Protein AF-A0A0S7ERB8-F1 (afdb_monomer)

Sequence (139 aa):
QSPSLKEELKFTAALAKIAGMLRTSMPLAGLIGRKMGLRKLDILTELKKRNLRHILANVFSKLNSECLYRCGLVCRSWNEIIEQDHQANLRRKIHLSELDDLQYGVAVLQISEGETRSALPKRSALKEYSGPNPEPLAT

Structure (mmCIF, N/CA/C/O backbone):
data_AF-A0A0S7ERB8-F1
#
_entry.id   AF-A0A0S7ERB8-F1
#
loop_
_atom_site.group_PDB
_atom_site.id
_atom_site.type_symbol
_atom_site.label_atom_id
_atom_site.label_alt_id
_atom_site.label_comp_id
_atom_site.label_asym_id
_atom_site.label_entity_id
_atom_site.label_seq_id
_atom_site.pdbx_PDB_ins_code
_atom_site.Cartn_x
_atom_site.Cartn_y
_atom_site.Cartn_z
_atom_site.occupancy
_atom_site.B_iso_or_equiv
_atom_site.auth_seq_id
_atom_site.auth_comp_id
_atom_site.auth_asym_id
_atom_site.auth_atom_id
_atom_site.pdbx_PDB_model_num
ATOM 1 N N . GLN A 1 1 ? -43.830 -6.031 22.232 1.00 62.56 1 GLN A N 1
ATOM 2 C CA . GLN A 1 1 ? -43.891 -4.658 21.692 1.00 62.56 1 GLN A CA 1
ATOM 3 C C . GLN A 1 1 ? -42.533 -4.344 21.098 1.00 62.56 1 GLN A C 1
ATOM 5 O O . GLN A 1 1 ? -41.543 -4.499 21.799 1.00 62.56 1 GLN A O 1
ATOM 10 N N . SER A 1 2 ? -42.478 -4.010 19.812 1.00 67.81 2 SER A N 1
ATOM 11 C CA . SER A 1 2 ? -41.227 -3.649 19.138 1.00 67.81 2 SER A CA 1
ATOM 12 C C . SER A 1 2 ? -40.856 -2.201 19.490 1.00 67.81 2 SER A C 1
ATOM 14 O O . SER A 1 2 ? -41.767 -1.374 19.585 1.00 67.81 2 SER A O 1
ATOM 16 N N . PRO A 1 3 ? -39.570 -1.881 19.705 1.00 71.25 3 PRO A N 1
ATOM 17 C CA . PRO A 1 3 ? -39.143 -0.520 20.016 1.00 71.25 3 PRO A CA 1
ATOM 18 C C . PRO A 1 3 ? -39.488 0.444 18.874 1.00 71.25 3 PRO A C 1
ATOM 20 O O . PRO A 1 3 ? -39.515 0.077 17.699 1.00 71.25 3 PRO A O 1
ATOM 23 N N . SER A 1 4 ? -39.777 1.695 19.230 1.00 88.56 4 SER A N 1
ATOM 24 C CA . SER A 1 4 ? -40.070 2.756 18.262 1.00 88.56 4 SER A CA 1
ATOM 25 C C . SER A 1 4 ? -38.805 3.157 17.499 1.00 88.56 4 SER A C 1
ATOM 27 O O . SER A 1 4 ? -37.732 3.252 18.093 1.00 88.56 4 SER A O 1
ATOM 29 N N . LEU A 1 5 ? -38.930 3.511 16.213 1.00 85.69 5 LEU A N 1
ATOM 30 C CA . LEU A 1 5 ? -37.823 4.018 15.380 1.00 85.69 5 LEU A CA 1
ATOM 31 C C . LEU A 1 5 ? -37.039 5.164 16.048 1.00 85.69 5 LEU A C 1
ATOM 33 O O . LEU A 1 5 ? -35.830 5.298 15.871 1.00 85.69 5 LEU A O 1
ATOM 37 N N . LYS A 1 6 ? -37.718 5.995 16.852 1.00 84.56 6 LYS A N 1
ATOM 38 C CA . LYS A 1 6 ? -37.074 7.086 17.601 1.00 84.56 6 LYS A CA 1
ATOM 39 C C . LYS A 1 6 ? -36.153 6.572 18.709 1.00 84.56 6 LYS A C 1
ATOM 41 O O . LYS A 1 6 ? -35.161 7.226 19.021 1.00 84.56 6 LYS A O 1
ATOM 46 N N . GLU A 1 7 ? -36.487 5.445 19.323 1.00 88.12 7 GLU A N 1
ATOM 47 C CA . GLU A 1 7 ? -35.676 4.821 20.368 1.00 88.12 7 GLU A CA 1
ATOM 48 C C . GLU A 1 7 ? -34.494 4.055 19.776 1.00 88.12 7 GLU A C 1
ATOM 50 O O . GLU A 1 7 ? -33.381 4.196 20.280 1.00 88.12 7 GLU A O 1
ATOM 55 N N . GLU A 1 8 ? -34.684 3.362 18.649 1.00 89.69 8 GLU A N 1
ATOM 56 C CA . GLU A 1 8 ? -33.580 2.734 17.908 1.00 89.69 8 GLU A CA 1
ATOM 57 C C . GLU A 1 8 ? -32.538 3.757 17.444 1.00 89.69 8 GLU A C 1
ATOM 59 O O . GLU A 1 8 ? -31.333 3.533 17.592 1.00 89.69 8 GLU A O 1
ATOM 64 N N . LEU A 1 9 ? -32.981 4.914 16.936 1.00 90.06 9 LEU A N 1
ATOM 65 C CA . LEU A 1 9 ? -32.076 5.975 16.490 1.00 90.06 9 LEU A CA 1
ATOM 66 C C . LEU A 1 9 ? -31.281 6.577 17.661 1.00 90.06 9 LEU A C 1
ATOM 68 O O . LEU A 1 9 ? -30.086 6.851 17.545 1.00 90.06 9 LEU A O 1
ATOM 72 N N . LYS A 1 10 ? -31.925 6.755 18.821 1.00 89.69 10 LYS A N 1
ATOM 73 C CA . LYS A 1 10 ? -31.249 7.222 20.042 1.00 89.69 10 LYS A CA 1
ATOM 74 C C . LYS A 1 10 ? -30.229 6.202 20.539 1.00 89.69 10 LYS A C 1
ATOM 76 O O . LYS A 1 10 ? -29.130 6.586 20.933 1.00 89.69 10 LYS A O 1
ATOM 81 N N . PHE A 1 11 ? -30.573 4.918 20.496 1.00 86.44 11 PHE A N 1
ATOM 82 C CA . PHE A 1 11 ? -29.685 3.839 20.911 1.00 86.44 11 PHE A CA 1
ATOM 83 C C . PHE A 1 11 ? -28.459 3.723 19.996 1.00 86.44 11 PHE A C 1
ATOM 85 O O . PHE A 1 11 ? -27.327 3.691 20.475 1.00 86.44 11 PHE A O 1
ATOM 92 N N . THR A 1 12 ? -28.654 3.765 18.676 1.00 84.19 12 THR A N 1
ATOM 93 C CA . THR A 1 12 ? -27.544 3.769 17.706 1.00 84.19 12 THR A CA 1
ATOM 94 C C . THR A 1 12 ? -26.658 5.010 17.844 1.00 84.19 12 THR A C 1
ATOM 96 O O . THR A 1 12 ? -25.431 4.887 17.820 1.00 84.19 12 THR A O 1
ATOM 99 N N . ALA A 1 13 ? -27.236 6.191 18.084 1.00 86.81 13 ALA A N 1
ATOM 100 C CA . ALA A 1 13 ? -26.468 7.402 18.374 1.00 86.81 13 ALA A CA 1
ATOM 101 C C . ALA A 1 13 ? -25.655 7.292 19.680 1.00 86.81 13 ALA A C 1
ATOM 103 O O . ALA A 1 13 ? -24.496 7.712 19.728 1.00 86.81 13 ALA A O 1
ATOM 104 N N . ALA A 1 14 ? -26.224 6.693 20.731 1.00 86.38 14 ALA A N 1
ATOM 105 C CA . ALA A 1 14 ? -25.526 6.446 21.991 1.00 86.38 14 ALA A CA 1
ATOM 106 C C . ALA A 1 14 ? -24.351 5.469 21.813 1.00 86.38 14 ALA A C 1
ATOM 108 O O . ALA A 1 14 ? -23.252 5.736 22.302 1.00 86.38 14 ALA A O 1
ATOM 109 N N . LEU A 1 15 ? -24.537 4.392 21.043 1.00 82.50 15 LEU A N 1
ATOM 110 C CA . LEU A 1 15 ? -23.466 3.447 20.712 1.00 82.50 15 LEU A CA 1
ATOM 111 C C . LEU A 1 15 ? -22.342 4.100 19.900 1.00 82.50 15 LEU A C 1
ATOM 113 O O . LEU A 1 15 ? -21.167 3.900 20.210 1.00 82.50 15 LEU A O 1
ATOM 117 N N . ALA A 1 16 ? -22.675 4.928 18.905 1.00 79.94 16 ALA A N 1
ATOM 118 C CA . ALA A 1 16 ? -21.681 5.671 18.130 1.00 79.94 16 ALA A CA 1
ATOM 119 C C . ALA A 1 16 ? -20.871 6.638 19.014 1.00 79.94 16 ALA A C 1
ATOM 121 O O . ALA A 1 16 ? -19.654 6.766 18.857 1.00 79.94 16 ALA A O 1
ATOM 122 N N . LYS A 1 17 ? -21.527 7.276 19.992 1.00 78.50 17 LYS A N 1
ATOM 123 C CA . LYS A 1 17 ? -20.881 8.166 20.964 1.00 78.50 17 LYS A CA 1
ATOM 124 C C . LYS A 1 17 ? -19.926 7.411 21.892 1.00 78.50 17 LYS A C 1
ATOM 126 O O . LYS A 1 17 ? -18.788 7.845 22.064 1.00 78.50 17 LYS A O 1
ATOM 131 N N . ILE A 1 18 ? -20.337 6.256 22.417 1.00 73.25 18 ILE A N 1
ATOM 132 C CA . ILE A 1 18 ? -19.483 5.384 23.243 1.00 73.25 18 ILE A CA 1
ATOM 133 C C . ILE A 1 18 ? -18.281 4.880 22.433 1.00 73.25 18 ILE A C 1
ATOM 135 O O . ILE A 1 18 ? -17.148 4.935 22.908 1.00 73.25 18 ILE A O 1
ATOM 139 N N . ALA A 1 19 ? -18.489 4.473 21.179 1.00 66.75 19 ALA A N 1
ATOM 140 C CA . ALA A 1 19 ? -17.405 4.067 20.285 1.00 66.75 19 ALA A CA 1
ATOM 141 C C . ALA A 1 19 ? -16.394 5.202 20.021 1.00 66.75 19 ALA A C 1
ATOM 143 O O . ALA A 1 19 ? -15.196 4.945 19.876 1.00 66.75 19 ALA A O 1
ATOM 144 N N . GLY A 1 20 ? -16.856 6.458 19.992 1.00 65.00 20 GLY A N 1
ATOM 145 C CA . GLY A 1 20 ? -16.003 7.647 19.931 1.00 65.00 20 GLY A CA 1
ATOM 146 C C . GLY A 1 20 ? -15.220 7.917 21.222 1.00 65.00 20 GLY A C 1
ATOM 147 O O . GLY A 1 20 ? -14.082 8.377 21.148 1.00 65.00 20 GLY A O 1
ATOM 148 N N . MET A 1 21 ? -15.796 7.603 22.386 1.00 62.69 21 MET A N 1
ATOM 149 C CA . MET A 1 21 ? -15.155 7.753 23.702 1.00 62.69 21 MET A CA 1
ATOM 150 C C . MET A 1 21 ? -14.115 6.665 23.988 1.00 62.69 21 MET A C 1
ATOM 152 O O . MET A 1 21 ? -13.084 6.951 24.584 1.00 62.69 21 MET A O 1
ATOM 156 N N . LEU A 1 22 ? -14.314 5.444 23.482 1.00 59.44 22 LEU A N 1
ATOM 157 C CA . LEU A 1 22 ? -13.340 4.341 23.541 1.00 59.44 22 LEU A CA 1
ATOM 158 C C . LEU A 1 22 ? -12.163 4.528 22.561 1.00 59.44 22 LEU A C 1
ATOM 160 O O . LEU A 1 22 ? -11.551 3.562 22.090 1.00 59.44 22 LEU A O 1
ATOM 164 N N . ARG A 1 23 ? -11.836 5.777 22.212 1.00 58.66 23 ARG A N 1
ATOM 165 C CA . ARG A 1 23 ? -10.629 6.111 21.461 1.00 58.66 23 ARG A CA 1
ATOM 166 C C . ARG A 1 23 ? -9.422 5.789 22.327 1.00 58.66 23 ARG A C 1
ATOM 168 O O . ARG A 1 23 ? -9.045 6.518 23.233 1.00 58.66 23 ARG A O 1
ATOM 175 N N . THR A 1 24 ? -8.809 4.664 22.010 1.00 59.88 24 THR A N 1
ATOM 176 C CA . THR A 1 24 ? -7.518 4.265 22.546 1.00 59.88 24 THR A CA 1
ATOM 177 C C . THR A 1 24 ? -6.466 5.306 22.157 1.00 59.88 24 THR A C 1
ATOM 179 O O . THR A 1 24 ? -6.321 5.602 20.971 1.00 59.88 24 THR A O 1
ATOM 182 N N . SER A 1 25 ? -5.728 5.845 23.131 1.00 66.88 25 SER A N 1
ATOM 183 C CA . SER A 1 25 ? -4.690 6.867 22.911 1.00 66.88 25 SER A CA 1
ATOM 184 C C . SER A 1 25 ? -3.486 6.356 22.110 1.00 66.88 25 SER A C 1
ATOM 186 O O . SER A 1 25 ? -2.720 7.152 21.574 1.00 66.88 25 SER A O 1
ATOM 188 N N . MET A 1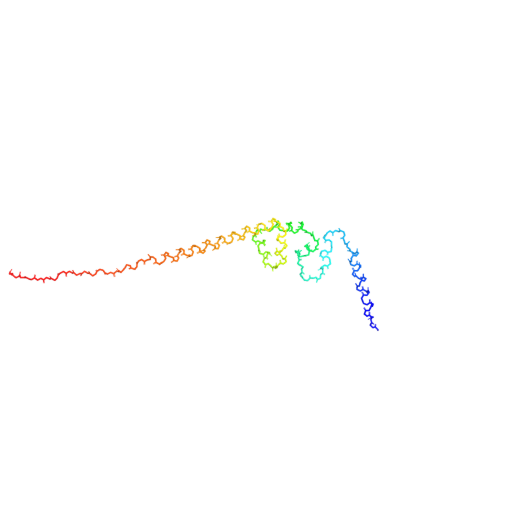 26 ? -3.323 5.033 21.995 1.00 76.25 26 MET A N 1
ATOM 189 C CA . MET A 1 26 ? -2.233 4.435 21.232 1.00 76.25 26 MET A CA 1
ATOM 190 C C . MET A 1 26 ? -2.570 4.327 19.731 1.00 76.25 26 MET A C 1
ATOM 192 O O . MET A 1 26 ? -3.634 3.802 19.389 1.00 76.25 26 MET A O 1
ATOM 196 N N . PRO A 1 27 ? -1.659 4.720 18.818 1.00 77.62 27 PRO A N 1
ATOM 197 C CA . PRO A 1 27 ? -1.949 4.828 17.380 1.00 77.62 27 PRO A CA 1
ATOM 198 C C . PRO A 1 27 ? -2.424 3.522 16.715 1.00 77.62 27 PRO A C 1
ATOM 200 O O . PRO A 1 27 ? -3.249 3.537 15.800 1.00 77.62 27 PRO A O 1
ATOM 203 N N . LEU A 1 28 ? -1.941 2.374 17.199 1.00 84.94 28 LEU A N 1
ATOM 204 C CA . LEU A 1 28 ? -2.291 1.044 16.685 1.00 84.94 28 LEU A CA 1
ATOM 205 C C . LEU A 1 28 ? -3.446 0.369 17.432 1.00 84.94 28 LEU A C 1
ATOM 207 O O . LEU A 1 28 ? -3.912 -0.701 17.030 1.00 84.94 28 LEU A O 1
ATOM 211 N N . ALA A 1 29 ? -3.934 0.962 18.517 1.00 83.75 29 ALA A N 1
ATOM 212 C CA . ALA A 1 29 ? -4.887 0.276 19.363 1.00 83.75 29 ALA A CA 1
ATOM 213 C C . ALA A 1 29 ? -6.259 0.105 18.681 1.00 83.75 29 ALA A C 1
ATOM 215 O O . ALA A 1 29 ? -6.795 0.943 17.937 1.00 83.75 29 ALA A O 1
ATOM 216 N N . GLY A 1 30 ? -6.791 -1.106 18.850 1.00 80.81 30 GLY A N 1
ATOM 217 C CA . GLY A 1 30 ? -7.962 -1.574 18.126 1.00 80.81 30 GLY A CA 1
ATOM 218 C C . GLY A 1 30 ? -7.798 -1.562 16.600 1.00 80.81 30 GLY A C 1
ATOM 219 O O . GLY A 1 30 ? -8.808 -1.403 15.922 1.00 80.81 30 GLY A O 1
ATOM 220 N N . LEU A 1 31 ? -6.581 -1.649 16.041 1.00 87.31 31 LEU A N 1
ATOM 221 C CA . LEU A 1 31 ? -6.381 -1.964 14.616 1.00 87.31 31 LEU A CA 1
ATOM 222 C C . LEU A 1 31 ? -6.807 -3.406 14.331 1.00 87.31 31 LEU A C 1
ATOM 224 O O . LEU A 1 31 ? -7.631 -3.631 13.455 1.00 87.31 31 LEU A O 1
ATOM 228 N N . ILE A 1 32 ? -6.324 -4.344 15.150 1.00 83.94 32 ILE A N 1
ATOM 229 C CA . ILE A 1 32 ? -6.725 -5.755 15.101 1.00 83.94 32 ILE A CA 1
ATOM 230 C C . ILE A 1 32 ? -7.988 -5.970 15.933 1.00 83.94 32 ILE A C 1
ATOM 232 O O . ILE A 1 32 ? -8.988 -6.426 15.400 1.00 83.94 32 ILE A O 1
ATOM 236 N N . GLY A 1 33 ? -7.988 -5.558 17.209 1.00 83.88 33 GLY A N 1
ATOM 237 C CA . GLY A 1 33 ? -9.095 -5.804 18.149 1.00 83.88 33 GLY A CA 1
ATOM 238 C C . GLY A 1 33 ? -10.488 -5.421 17.625 1.00 83.88 33 GLY A C 1
ATOM 239 O O . GLY A 1 33 ? -11.411 -6.221 17.711 1.00 83.88 33 GLY A O 1
ATOM 240 N N . ARG A 1 34 ? -10.641 -4.238 17.002 1.00 84.69 34 ARG A N 1
ATOM 241 C CA . ARG A 1 34 ? -11.932 -3.791 16.421 1.00 84.69 34 ARG A CA 1
ATOM 242 C C . ARG A 1 34 ? -12.281 -4.452 15.086 1.00 84.69 34 ARG A C 1
ATOM 244 O O . ARG A 1 34 ? -13.392 -4.285 14.598 1.00 84.69 34 ARG A O 1
ATOM 251 N N . LYS A 1 35 ? -11.322 -5.127 14.460 1.00 85.62 35 LYS A N 1
ATOM 252 C CA . LYS A 1 35 ? -11.460 -5.809 13.168 1.00 85.62 35 LYS A CA 1
ATOM 253 C C . LYS A 1 35 ? -11.437 -7.333 13.325 1.00 85.62 35 LYS A C 1
ATOM 255 O O . LYS A 1 35 ? -11.501 -8.040 12.322 1.00 85.62 35 LYS A O 1
ATOM 260 N N . MET A 1 36 ? -11.358 -7.841 14.559 1.00 85.12 36 MET A N 1
ATOM 261 C CA . MET A 1 36 ? -11.466 -9.269 14.842 1.00 85.12 36 MET A CA 1
ATOM 262 C C . MET A 1 36 ? -12.824 -9.791 14.364 1.00 85.12 36 MET A C 1
ATOM 264 O O . MET A 1 36 ? -13.835 -9.101 14.474 1.00 85.12 36 MET A O 1
ATOM 268 N N . GLY A 1 37 ? -12.830 -10.995 13.791 1.00 85.50 37 GLY A N 1
ATOM 269 C CA . GLY A 1 37 ? -14.009 -11.595 13.154 1.00 85.50 37 GLY A CA 1
ATOM 270 C C . GLY A 1 37 ? -14.152 -11.285 11.659 1.00 85.50 37 GLY A C 1
ATOM 271 O O . GLY A 1 37 ? -14.924 -11.953 10.974 1.00 85.50 37 GLY A O 1
ATOM 272 N N . LEU A 1 38 ? -13.380 -10.338 11.107 1.00 88.00 38 LEU A N 1
ATOM 273 C CA . LEU A 1 38 ? -13.292 -10.164 9.656 1.00 88.00 38 LEU A CA 1
ATOM 274 C C . LEU A 1 38 ? -12.415 -11.255 9.034 1.00 88.00 38 LEU A C 1
ATOM 276 O O . LEU A 1 38 ? -11.307 -11.513 9.495 1.00 88.00 38 LEU A O 1
ATOM 280 N N . ARG A 1 39 ? -12.877 -11.846 7.923 1.00 91.38 39 ARG A N 1
ATOM 281 C CA . ARG A 1 39 ? -12.103 -12.850 7.168 1.00 91.38 39 ARG A CA 1
ATOM 282 C C . ARG A 1 39 ? -10.820 -12.268 6.565 1.00 91.38 39 ARG A C 1
ATOM 284 O O . ARG A 1 39 ? -9.823 -12.971 6.448 1.00 91.38 39 ARG A O 1
ATOM 291 N N . LYS A 1 40 ? -10.868 -11.012 6.113 1.00 89.06 40 LYS A N 1
ATOM 292 C CA . LYS A 1 40 ? -9.752 -10.306 5.471 1.00 89.06 40 LYS A CA 1
ATOM 293 C C . LYS A 1 40 ? -9.711 -8.862 5.959 1.00 89.06 40 LYS A C 1
ATOM 295 O O . LYS A 1 40 ? -10.757 -8.234 6.119 1.00 89.06 40 LYS A O 1
ATOM 300 N N . LEU A 1 41 ? -8.501 -8.345 6.155 1.00 90.88 41 LEU A N 1
ATOM 301 C CA . LEU A 1 41 ? -8.235 -6.962 6.530 1.00 90.88 41 LEU A CA 1
ATOM 302 C C . LEU A 1 41 ? -7.256 -6.357 5.527 1.00 90.88 41 LEU A C 1
ATOM 304 O O . LEU A 1 41 ? -6.142 -6.853 5.375 1.00 90.88 41 LEU A O 1
ATOM 308 N N . ASP A 1 42 ? -7.660 -5.277 4.866 1.00 93.38 42 ASP A N 1
ATOM 309 C CA . ASP A 1 42 ? -6.751 -4.493 4.036 1.00 93.38 42 ASP A CA 1
ATOM 310 C C . ASP A 1 42 ? -5.919 -3.575 4.938 1.00 93.38 42 ASP A C 1
ATOM 312 O O . ASP A 1 42 ? -6.365 -2.513 5.381 1.00 93.38 42 ASP A O 1
ATOM 316 N N . ILE A 1 43 ? -4.702 -4.018 5.242 1.00 93.31 43 ILE A N 1
ATOM 317 C CA . ILE A 1 43 ? -3.826 -3.315 6.174 1.00 93.31 43 ILE A CA 1
ATOM 318 C C . ILE A 1 43 ? -3.387 -1.942 5.648 1.00 93.31 43 ILE A C 1
ATOM 320 O O . ILE A 1 43 ? -3.290 -1.003 6.435 1.00 93.31 43 ILE A O 1
ATOM 324 N N . LEU A 1 44 ? -3.169 -1.781 4.337 1.00 95.88 44 LEU A N 1
ATOM 325 C CA . LEU A 1 44 ? -2.685 -0.516 3.780 1.00 95.88 44 LEU A CA 1
ATOM 326 C C . LEU A 1 44 ? -3.753 0.571 3.910 1.00 95.88 44 LEU A C 1
ATOM 328 O O . LEU A 1 44 ? -3.471 1.680 4.373 1.00 95.88 44 LEU A O 1
ATOM 332 N N . THR A 1 45 ? -5.000 0.243 3.568 1.00 94.88 45 THR A N 1
ATOM 333 C CA . THR A 1 45 ? -6.112 1.193 3.691 1.00 94.88 45 THR A CA 1
ATOM 334 C C . THR A 1 45 ? -6.431 1.525 5.147 1.00 94.88 45 THR A C 1
ATOM 336 O O . THR A 1 45 ? -6.734 2.677 5.454 1.00 94.88 45 THR A O 1
ATOM 339 N N . GLU A 1 46 ? -6.325 0.565 6.068 1.00 94.00 46 GLU A N 1
AT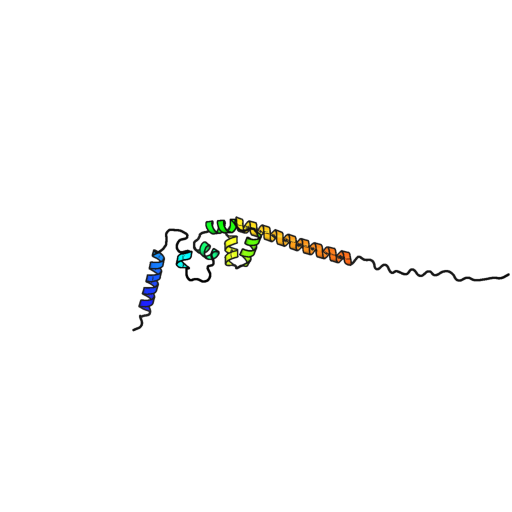OM 340 C CA . GLU A 1 46 ? -6.555 0.809 7.495 1.00 94.00 46 GLU A CA 1
ATOM 341 C C . GLU A 1 46 ? -5.463 1.683 8.122 1.00 94.00 46 GLU A C 1
ATOM 343 O O . GLU A 1 46 ? -5.776 2.584 8.905 1.00 94.00 46 GLU A O 1
ATOM 348 N N . LEU A 1 47 ? -4.196 1.486 7.743 1.00 94.56 47 LEU A N 1
ATOM 349 C CA . LEU A 1 47 ? -3.098 2.357 8.165 1.00 94.56 47 LEU A CA 1
ATOM 350 C C . LEU A 1 47 ? -3.242 3.772 7.576 1.00 94.56 47 LEU A C 1
ATOM 352 O O . LEU A 1 47 ? -3.069 4.746 8.315 1.00 94.56 47 LEU A O 1
ATOM 356 N N . LYS A 1 48 ? -3.638 3.909 6.297 1.00 94.56 48 LYS A N 1
ATOM 357 C CA . LYS A 1 48 ? -3.938 5.214 5.666 1.00 94.56 48 LYS A CA 1
ATOM 358 C C . LYS A 1 48 ? -5.065 5.941 6.401 1.00 94.56 48 LYS A C 1
ATOM 360 O O . LYS A 1 48 ? -4.885 7.091 6.786 1.00 94.56 48 LYS A O 1
ATOM 365 N N . LYS A 1 49 ? -6.191 5.271 6.681 1.00 92.06 49 LYS A N 1
ATOM 366 C CA . LYS A 1 49 ? -7.343 5.855 7.406 1.00 92.06 49 LYS A CA 1
ATOM 367 C C . LYS 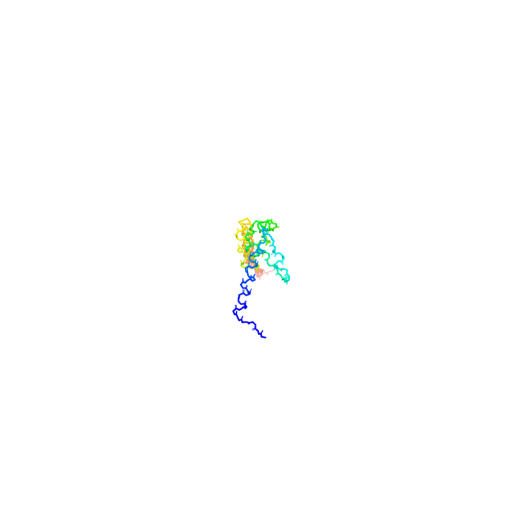A 1 49 ? -6.988 6.371 8.802 1.00 92.06 49 LYS A C 1
ATOM 369 O O . LYS A 1 49 ? -7.642 7.278 9.306 1.00 92.06 49 LYS A O 1
ATOM 374 N N . ARG A 1 50 ? -5.965 5.793 9.434 1.00 90.81 50 ARG A N 1
ATOM 375 C CA . ARG A 1 50 ? -5.472 6.184 10.764 1.00 90.81 50 ARG A CA 1
ATOM 376 C C . ARG A 1 50 ? -4.300 7.165 10.714 1.00 90.81 50 ARG A C 1
ATOM 378 O O . ARG A 1 50 ? -3.736 7.471 11.758 1.00 90.81 50 ARG A O 1
ATOM 385 N N . ASN A 1 51 ? -3.932 7.656 9.529 1.00 91.25 51 ASN A N 1
ATOM 386 C CA . ASN A 1 51 ? -2.794 8.552 9.306 1.00 91.25 51 ASN A CA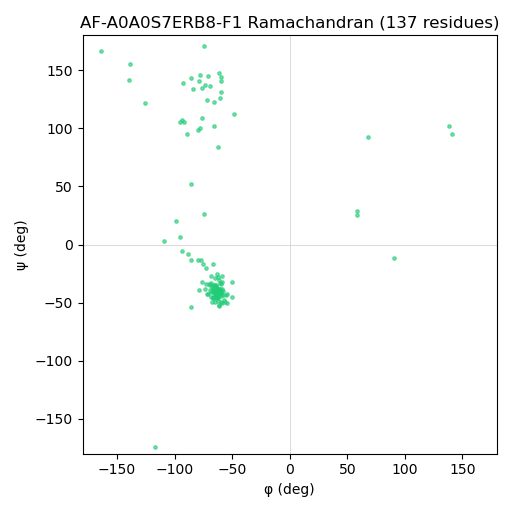 1
ATOM 387 C C . ASN A 1 51 ? -1.437 7.972 9.759 1.00 91.25 51 ASN A C 1
ATOM 389 O O . ASN A 1 51 ? -0.507 8.713 10.080 1.00 91.25 51 ASN A O 1
ATOM 393 N N . LEU A 1 52 ? -1.278 6.645 9.736 1.00 93.44 52 LEU A N 1
ATOM 394 C CA . LEU A 1 52 ? -0.057 5.943 10.155 1.00 93.44 52 LEU A CA 1
ATOM 395 C C . LEU A 1 52 ? 0.963 5.840 9.013 1.00 93.44 52 LEU A C 1
ATOM 397 O O . LEU A 1 52 ? 1.464 4.764 8.685 1.00 93.44 52 LEU A O 1
ATOM 401 N N . ARG A 1 53 ? 1.278 6.986 8.401 1.00 94.19 53 ARG A N 1
ATOM 402 C CA . ARG A 1 53 ? 2.160 7.077 7.224 1.00 94.19 53 ARG A CA 1
ATOM 403 C C . ARG A 1 53 ? 3.570 6.546 7.484 1.00 94.19 53 ARG A C 1
ATOM 405 O O . ARG A 1 53 ? 4.148 5.924 6.609 1.00 94.19 53 ARG A O 1
ATOM 412 N N . HIS A 1 54 ? 4.093 6.721 8.696 1.00 94.31 54 HIS A N 1
ATOM 413 C CA . HIS A 1 54 ? 5.412 6.206 9.078 1.00 94.31 54 HIS A CA 1
ATOM 414 C C . HIS A 1 54 ? 5.477 4.669 9.051 1.00 94.31 54 HIS A C 1
ATOM 416 O O . HIS A 1 54 ? 6.494 4.099 8.667 1.00 94.31 54 HIS A O 1
ATOM 422 N N . ILE A 1 55 ? 4.384 3.987 9.411 1.00 96.00 55 ILE A N 1
ATOM 423 C CA . ILE A 1 55 ? 4.310 2.521 9.349 1.00 96.00 55 ILE A CA 1
ATOM 424 C C . ILE A 1 55 ? 4.222 2.067 7.897 1.00 96.00 55 ILE A C 1
ATOM 426 O O . ILE A 1 55 ? 4.914 1.126 7.524 1.00 96.00 55 ILE A O 1
ATOM 430 N N . LEU A 1 56 ? 3.423 2.754 7.075 1.00 97.25 56 LEU A N 1
ATOM 431 C CA . LEU A 1 56 ? 3.372 2.505 5.632 1.00 97.25 56 LEU A CA 1
ATOM 432 C C . LEU A 1 56 ? 4.759 2.654 4.995 1.00 97.25 56 LEU A C 1
ATOM 434 O O . LEU A 1 56 ? 5.200 1.741 4.305 1.00 97.25 56 LEU A O 1
ATOM 438 N N . ALA A 1 57 ? 5.478 3.733 5.312 1.00 97.69 57 ALA A N 1
ATOM 439 C CA . ALA A 1 57 ? 6.846 3.949 4.850 1.00 97.69 57 ALA A CA 1
ATOM 440 C C . ALA A 1 57 ? 7.786 2.816 5.284 1.00 97.69 57 ALA A C 1
ATOM 442 O O . ALA A 1 57 ? 8.552 2.293 4.475 1.00 97.69 57 ALA A O 1
ATOM 443 N N . ASN A 1 58 ? 7.686 2.364 6.540 1.00 97.75 58 ASN A N 1
ATOM 444 C CA . ASN A 1 58 ? 8.468 1.226 7.015 1.00 97.75 58 ASN A CA 1
ATOM 445 C C . ASN A 1 58 ? 8.121 -0.064 6.256 1.00 97.75 58 ASN A C 1
ATOM 447 O O . ASN A 1 58 ? 9.028 -0.773 5.833 1.00 97.75 58 ASN A O 1
ATOM 451 N N . VAL A 1 59 ? 6.839 -0.352 6.013 1.00 97.06 59 VAL A N 1
ATOM 452 C CA . VAL A 1 59 ? 6.407 -1.500 5.197 1.00 97.06 59 VAL A CA 1
ATOM 453 C C . VAL A 1 59 ? 6.989 -1.405 3.784 1.00 97.06 59 VAL A C 1
ATOM 455 O O . VAL A 1 59 ? 7.637 -2.343 3.325 1.00 97.06 59 VAL A O 1
ATOM 458 N N . PHE A 1 60 ? 6.848 -0.258 3.116 1.00 98.06 60 PHE A N 1
ATOM 459 C CA . PHE A 1 60 ? 7.375 -0.047 1.767 1.00 98.06 60 PHE A CA 1
ATOM 460 C C . PHE A 1 60 ? 8.902 -0.087 1.699 1.00 98.06 60 PHE A C 1
ATOM 462 O O . PHE A 1 60 ? 9.457 -0.493 0.678 1.00 98.06 60 PHE A O 1
ATOM 469 N N . SER A 1 61 ? 9.609 0.279 2.769 1.00 97.69 61 SER A N 1
ATOM 470 C CA . SER A 1 61 ? 11.072 0.170 2.837 1.00 97.69 61 SER A CA 1
ATOM 471 C C . SER A 1 61 ? 11.565 -1.278 2.740 1.00 97.69 61 SER A C 1
ATOM 473 O O . SER A 1 61 ? 12.682 -1.512 2.290 1.00 97.69 61 SER A O 1
ATOM 475 N N . LYS A 1 62 ? 10.728 -2.251 3.128 1.00 97.88 62 LYS A N 1
ATOM 476 C CA . LYS A 1 62 ? 11.048 -3.686 3.078 1.00 97.88 62 LYS A CA 1
ATOM 477 C C . LYS A 1 62 ? 10.692 -4.342 1.747 1.00 97.88 62 LYS A C 1
ATOM 479 O O . LYS A 1 62 ? 11.053 -5.494 1.533 1.00 97.88 62 LYS A O 1
ATOM 484 N N . LEU A 1 63 ? 9.993 -3.632 0.863 1.00 97.38 63 LEU A N 1
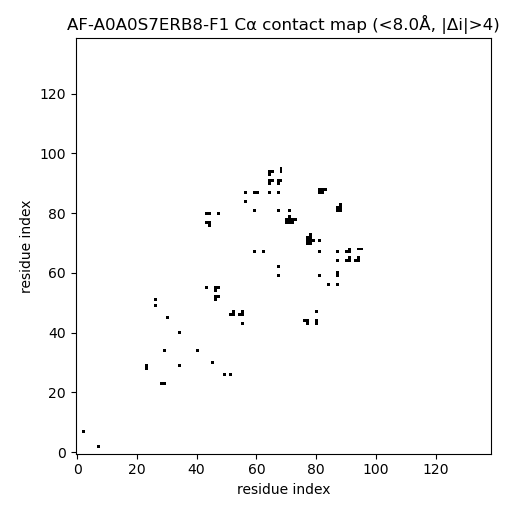ATOM 485 C CA . LEU A 1 63 ? 9.657 -4.119 -0.470 1.00 97.38 63 LEU A CA 1
ATOM 486 C C . LEU A 1 63 ? 10.721 -3.672 -1.477 1.00 97.38 63 LEU A C 1
ATOM 488 O O . LEU A 1 63 ? 11.186 -2.526 -1.442 1.00 97.38 63 LEU A O 1
ATOM 492 N N . ASN A 1 64 ? 11.089 -4.580 -2.383 1.00 97.06 64 ASN A N 1
ATOM 493 C CA . ASN A 1 64 ? 11.877 -4.242 -3.566 1.00 97.06 64 ASN A CA 1
ATOM 494 C C . ASN A 1 64 ? 11.002 -3.501 -4.602 1.00 97.06 64 ASN A C 1
ATOM 496 O O . ASN A 1 64 ? 9.784 -3.373 -4.437 1.00 97.06 64 ASN A O 1
ATOM 500 N N . SER A 1 65 ? 11.626 -2.967 -5.650 1.00 97.25 65 SER A N 1
ATOM 501 C CA . SER A 1 65 ? 10.946 -2.143 -6.653 1.00 97.25 65 SER A CA 1
ATOM 502 C C . SER A 1 65 ? 9.886 -2.911 -7.457 1.00 97.25 65 SER A C 1
ATOM 504 O O . SER A 1 65 ? 8.796 -2.378 -7.669 1.00 97.25 65 SER A O 1
ATOM 506 N N . GLU A 1 66 ? 10.141 -4.176 -7.804 1.00 97.06 66 GLU A N 1
ATOM 507 C CA . GLU A 1 66 ? 9.164 -5.050 -8.471 1.00 97.06 66 GLU A CA 1
ATOM 508 C C . GLU A 1 66 ? 7.924 -5.290 -7.595 1.00 97.06 66 GLU A C 1
ATOM 510 O O . GLU A 1 66 ? 6.786 -5.148 -8.048 1.00 97.06 66 GLU A O 1
ATOM 515 N N . CYS A 1 67 ? 8.115 -5.601 -6.310 1.00 97.62 67 CYS A N 1
ATOM 516 C CA . CYS A 1 67 ? 7.019 -5.776 -5.361 1.00 97.62 67 CYS A CA 1
ATOM 517 C C . CYS A 1 67 ? 6.198 -4.491 -5.217 1.00 97.62 67 CYS A C 1
ATOM 519 O O . CYS A 1 67 ? 4.972 -4.559 -5.192 1.00 97.62 67 CYS A O 1
ATOM 521 N N . LEU A 1 68 ? 6.841 -3.320 -5.164 1.00 98.00 68 LEU A N 1
ATOM 522 C CA . LEU A 1 68 ? 6.141 -2.031 -5.124 1.00 98.00 68 LEU A CA 1
ATOM 523 C C . LEU A 1 68 ? 5.311 -1.784 -6.388 1.00 98.00 68 LEU A C 1
ATOM 525 O O . LEU A 1 68 ? 4.181 -1.299 -6.291 1.00 98.00 68 LEU A O 1
ATOM 529 N N . TYR A 1 69 ? 5.841 -2.140 -7.558 1.00 97.44 69 TYR A N 1
ATOM 530 C CA . TYR A 1 69 ? 5.101 -2.083 -8.815 1.00 97.44 69 TYR A CA 1
ATOM 531 C C . TYR A 1 69 ? 3.875 -3.001 -8.782 1.00 97.44 69 TYR A C 1
ATOM 533 O O . TYR A 1 69 ? 2.751 -2.521 -8.937 1.00 97.44 69 TYR A O 1
ATOM 541 N N . ARG A 1 70 ? 4.056 -4.285 -8.446 1.00 97.75 70 ARG A N 1
ATOM 542 C CA . ARG A 1 70 ? 2.955 -5.255 -8.317 1.00 97.75 70 ARG A CA 1
ATOM 543 C C . ARG A 1 70 ? 1.911 -4.827 -7.283 1.00 97.75 70 ARG A C 1
ATOM 545 O O . ARG A 1 70 ? 0.719 -4.971 -7.537 1.00 97.75 70 ARG A O 1
ATOM 552 N N . CYS A 1 71 ? 2.321 -4.260 -6.146 1.00 97.12 71 CYS A N 1
ATOM 553 C CA . CYS A 1 71 ? 1.393 -3.710 -5.154 1.00 97.12 71 CYS A CA 1
ATOM 554 C C . CYS A 1 71 ? 0.533 -2.576 -5.732 1.00 97.12 71 CYS A C 1
ATOM 556 O O . CYS A 1 71 ? -0.657 -2.505 -5.424 1.00 97.12 71 CYS A O 1
ATOM 558 N N . GLY A 1 72 ? 1.101 -1.719 -6.587 1.00 96.62 72 GLY A N 1
ATOM 559 C CA . GLY A 1 72 ? 0.357 -0.672 -7.292 1.00 96.62 72 GLY A CA 1
ATOM 560 C C . GLY A 1 72 ? -0.726 -1.219 -8.229 1.00 96.62 72 GLY A C 1
ATOM 561 O O . GLY A 1 72 ? -1.757 -0.577 -8.406 1.00 96.62 72 GLY A O 1
ATOM 562 N N . LEU A 1 73 ? -0.545 -2.432 -8.759 1.00 97.06 73 LEU A N 1
ATOM 563 C CA . LEU A 1 73 ? -1.511 -3.089 -9.646 1.00 97.06 73 LEU A CA 1
ATOM 564 C C . LEU A 1 73 ? -2.692 -3.744 -8.912 1.00 97.06 73 LEU A C 1
ATOM 566 O O . LEU A 1 73 ? -3.680 -4.098 -9.551 1.00 97.06 73 LEU A O 1
ATOM 570 N N . VAL A 1 74 ? -2.624 -3.908 -7.585 1.00 96.94 74 VAL A N 1
ATOM 571 C CA . VAL A 1 74 ? -3.668 -4.605 -6.810 1.00 96.94 74 VAL A CA 1
ATOM 572 C C . VAL A 1 74 ? -4.999 -3.854 -6.858 1.00 96.94 74 VAL A C 1
ATOM 574 O O . VAL A 1 74 ? -6.042 -4.450 -7.117 1.00 96.94 74 VAL A O 1
ATOM 577 N N . CYS A 1 75 ? -4.983 -2.547 -6.581 1.00 97.31 75 CYS A N 1
ATOM 578 C CA . CYS A 1 75 ? -6.143 -1.675 -6.747 1.00 97.31 75 CYS A CA 1
ATOM 579 C C . CYS A 1 75 ? -5.743 -0.192 -6.729 1.00 97.31 75 CYS A C 1
ATOM 581 O O . CYS A 1 75 ? -4.664 0.174 -6.259 1.00 97.31 75 CYS A O 1
ATOM 583 N N . ARG A 1 76 ? -6.665 0.687 -7.153 1.00 97.81 76 ARG A N 1
ATOM 584 C CA . ARG A 1 76 ? -6.457 2.150 -7.161 1.00 97.81 76 ARG A CA 1
ATOM 585 C C . ARG A 1 76 ? -6.052 2.699 -5.793 1.00 97.81 76 ARG A C 1
ATOM 587 O O . ARG A 1 76 ? -5.124 3.494 -5.704 1.00 97.81 76 ARG A O 1
ATOM 594 N N . SER A 1 77 ? -6.687 2.227 -4.718 1.00 97.56 77 SER A N 1
ATOM 595 C CA . SER A 1 77 ? -6.361 2.713 -3.374 1.00 97.56 77 SER A CA 1
ATOM 596 C C . SER A 1 77 ? -4.941 2.343 -2.947 1.00 97.56 77 SER A C 1
ATOM 598 O O . SER A 1 77 ? -4.328 3.120 -2.223 1.00 97.56 77 SER A O 1
ATOM 600 N N . TRP A 1 78 ? -4.425 1.176 -3.340 1.00 98.12 78 TRP A N 1
ATOM 601 C CA . TRP A 1 78 ? -3.047 0.780 -3.034 1.00 98.12 78 TRP A CA 1
ATOM 602 C C . TRP A 1 78 ? -2.061 1.616 -3.841 1.00 98.12 78 TRP A C 1
ATOM 604 O O . TRP A 1 78 ? -1.088 2.116 -3.278 1.00 98.12 78 TRP A O 1
ATOM 614 N N . ASN A 1 79 ? -2.367 1.839 -5.122 1.00 97.88 79 ASN A N 1
ATOM 615 C CA . ASN A 1 79 ? -1.586 2.711 -5.987 1.00 97.88 79 ASN A CA 1
ATOM 616 C C . ASN A 1 79 ? -1.417 4.117 -5.387 1.00 97.88 79 ASN A C 1
ATOM 618 O O . ASN A 1 79 ? -0.294 4.587 -5.232 1.00 97.88 79 ASN A O 1
ATOM 622 N N . GLU A 1 80 ? -2.517 4.741 -4.960 1.00 98.00 80 GLU A N 1
ATOM 623 C CA . GLU A 1 80 ? -2.494 6.061 -4.320 1.00 98.00 80 GLU A CA 1
ATOM 624 C C . GLU A 1 80 ? -1.687 6.082 -3.015 1.00 98.00 80 GLU A C 1
ATOM 626 O O . GLU A 1 80 ? -1.028 7.071 -2.708 1.00 98.00 80 GLU A O 1
ATOM 631 N N . ILE A 1 81 ? -1.755 5.018 -2.203 1.00 98.00 81 ILE A N 1
ATOM 632 C CA . ILE A 1 81 ? -0.993 4.945 -0.945 1.00 98.00 81 ILE A CA 1
ATOM 633 C C . ILE A 1 81 ? 0.510 4.916 -1.239 1.00 98.00 81 ILE A C 1
ATOM 635 O O . ILE A 1 81 ? 1.276 5.585 -0.550 1.00 98.00 81 ILE A O 1
ATOM 639 N N . ILE A 1 82 ? 0.928 4.165 -2.260 1.00 98.00 82 ILE A N 1
ATOM 640 C CA . ILE A 1 82 ? 2.332 4.098 -2.678 1.00 98.00 82 ILE A CA 1
ATOM 641 C C . ILE A 1 82 ? 2.788 5.446 -3.241 1.00 98.00 82 ILE A C 1
ATOM 643 O O . ILE A 1 82 ? 3.885 5.890 -2.927 1.00 98.00 82 ILE A O 1
ATOM 647 N N . GLU A 1 83 ? 1.948 6.132 -4.020 1.00 97.56 83 GLU A N 1
ATOM 648 C CA . GLU A 1 83 ? 2.262 7.453 -4.586 1.00 97.56 83 GLU A CA 1
ATOM 649 C C . GLU A 1 83 ? 2.509 8.532 -3.533 1.00 97.56 83 GLU A C 1
ATOM 651 O O . GLU A 1 83 ? 3.307 9.442 -3.764 1.00 97.56 83 GLU A O 1
ATOM 656 N N . GLN A 1 84 ? 1.858 8.414 -2.374 1.00 96.88 84 GLN A N 1
ATOM 657 C CA . GLN A 1 84 ? 2.041 9.317 -1.238 1.00 96.88 84 GLN A CA 1
ATOM 658 C C . GLN A 1 84 ? 3.376 9.114 -0.508 1.00 96.88 84 GLN A C 1
ATOM 660 O O . GLN A 1 84 ? 3.817 10.021 0.200 1.00 96.88 84 GLN A O 1
ATOM 665 N N . ASP A 1 85 ? 4.024 7.956 -0.659 1.00 97.75 85 ASP A N 1
ATOM 666 C CA . ASP A 1 85 ? 5.369 7.715 -0.142 1.00 97.75 85 ASP A CA 1
ATOM 667 C C . ASP A 1 85 ? 6.403 8.014 -1.231 1.00 97.75 85 ASP A C 1
ATOM 669 O O . ASP A 1 85 ? 6.559 7.267 -2.196 1.00 97.75 85 ASP A O 1
ATOM 673 N N . HIS A 1 86 ? 7.129 9.124 -1.081 1.00 97.62 86 HIS A N 1
ATOM 674 C CA . HIS A 1 86 ? 8.078 9.591 -2.093 1.00 97.62 86 HIS A CA 1
ATOM 675 C C . HIS A 1 86 ? 9.123 8.528 -2.470 1.00 97.62 86 HIS A C 1
ATOM 677 O O . HIS A 1 86 ? 9.421 8.341 -3.648 1.00 97.62 86 HIS A O 1
ATOM 683 N N . GLN A 1 87 ? 9.687 7.824 -1.483 1.00 97.56 87 GLN A N 1
ATOM 684 C CA . GLN A 1 87 ? 10.762 6.855 -1.711 1.00 97.56 87 GLN A CA 1
ATOM 685 C C . GLN A 1 87 ? 10.238 5.572 -2.361 1.00 97.56 87 GLN A C 1
ATOM 687 O O . GLN A 1 87 ? 10.893 4.994 -3.229 1.00 97.56 87 GLN A O 1
ATOM 692 N N . ALA A 1 88 ? 9.053 5.113 -1.964 1.00 98.06 88 ALA A N 1
ATOM 693 C CA . ALA A 1 88 ? 8.392 3.983 -2.600 1.00 98.06 88 ALA A CA 1
ATOM 694 C C . ALA A 1 88 ? 7.982 4.316 -4.043 1.00 98.06 88 ALA A C 1
ATOM 696 O O . ALA A 1 88 ? 8.258 3.538 -4.956 1.00 98.06 88 ALA A O 1
ATOM 697 N N . ASN A 1 89 ? 7.387 5.491 -4.262 1.00 98.19 89 ASN A N 1
ATOM 698 C CA . ASN A 1 89 ? 6.957 5.945 -5.580 1.00 98.19 89 ASN A CA 1
ATOM 699 C C . ASN A 1 89 ? 8.141 6.115 -6.539 1.00 98.19 89 ASN A C 1
ATOM 701 O O . ASN A 1 89 ? 8.063 5.682 -7.685 1.00 98.19 89 ASN A O 1
ATOM 705 N N . LEU A 1 90 ? 9.255 6.689 -6.073 1.00 98.12 90 LEU A N 1
ATOM 706 C CA . LEU A 1 90 ? 10.462 6.843 -6.884 1.00 98.12 90 LEU A CA 1
ATOM 707 C C . LEU A 1 90 ? 11.019 5.484 -7.324 1.00 98.12 90 LEU A C 1
ATOM 709 O O . LEU A 1 90 ? 11.194 5.259 -8.517 1.00 98.12 90 LEU A O 1
ATOM 713 N N . ARG A 1 91 ? 11.224 4.552 -6.383 1.00 98.00 91 ARG A N 1
ATOM 714 C CA . ARG A 1 91 ? 11.722 3.199 -6.694 1.00 98.00 91 ARG A CA 1
ATOM 715 C C . ARG A 1 91 ? 10.805 2.449 -7.657 1.00 98.00 91 ARG A C 1
ATOM 717 O O . ARG A 1 91 ? 11.285 1.755 -8.546 1.00 98.00 91 ARG A O 1
ATOM 724 N N . ARG A 1 92 ? 9.490 2.608 -7.499 1.00 97.62 92 ARG A N 1
ATOM 725 C CA . ARG A 1 92 ? 8.496 2.039 -8.412 1.00 97.62 92 ARG A CA 1
ATOM 726 C C . ARG A 1 92 ? 8.608 2.626 -9.820 1.00 97.62 92 ARG A C 1
ATOM 728 O O . ARG A 1 92 ? 8.553 1.875 -10.783 1.00 97.62 92 ARG A O 1
ATOM 735 N N . LYS A 1 93 ? 8.739 3.951 -9.942 1.00 97.00 93 LYS A N 1
ATOM 736 C CA . LYS A 1 93 ? 8.867 4.632 -11.240 1.00 97.00 93 LYS A CA 1
ATOM 737 C C . LYS A 1 93 ? 10.146 4.238 -11.967 1.00 97.00 93 LYS A C 1
ATOM 739 O O . LYS A 1 93 ? 10.073 3.967 -13.153 1.00 97.00 93 LYS A O 1
ATOM 744 N N . ILE A 1 94 ? 11.269 4.154 -11.249 1.00 96.69 94 ILE A N 1
ATOM 745 C CA . ILE A 1 94 ? 12.544 3.682 -11.811 1.00 96.69 94 ILE A CA 1
ATOM 746 C C . ILE A 1 94 ? 12.359 2.291 -12.420 1.00 96.69 94 ILE A C 1
ATOM 748 O O . ILE A 1 94 ? 12.674 2.090 -13.584 1.00 96.69 94 ILE A O 1
ATOM 752 N N . HIS A 1 95 ? 11.752 1.366 -11.676 1.00 96.62 95 HIS A N 1
ATOM 753 C CA . HIS A 1 95 ? 11.496 0.024 -12.189 1.00 96.62 95 HIS A CA 1
ATOM 754 C C . HIS A 1 95 ? 10.533 -0.006 -13.379 1.00 96.62 95 HIS A C 1
ATOM 756 O O . HIS A 1 95 ? 10.721 -0.796 -14.293 1.00 96.62 95 HIS A O 1
ATOM 762 N N . LEU A 1 96 ? 9.518 0.860 -13.403 1.00 95.00 96 LEU A N 1
ATOM 763 C CA . LEU A 1 96 ? 8.642 0.972 -14.568 1.00 95.00 96 LEU A CA 1
ATOM 764 C C . LEU A 1 96 ? 9.418 1.435 -15.809 1.00 95.00 96 LEU A C 1
ATOM 766 O O . LEU A 1 96 ? 9.259 0.841 -16.867 1.00 95.00 96 LEU A O 1
ATOM 770 N N . SER A 1 97 ? 10.294 2.433 -15.667 1.00 93.94 97 SER A N 1
ATOM 771 C CA . SER A 1 97 ? 11.157 2.883 -16.764 1.00 93.94 97 SER A CA 1
ATOM 772 C C . SER A 1 97 ? 12.108 1.783 -17.243 1.00 93.94 97 SER A C 1
ATOM 774 O O . SER A 1 97 ? 12.255 1.602 -18.443 1.00 93.94 97 SER A O 1
ATOM 776 N N . GLU A 1 98 ? 12.682 0.990 -16.332 1.00 93.19 98 GLU A N 1
ATOM 777 C CA . GLU A 1 98 ? 13.503 -0.177 -16.696 1.00 93.19 98 GLU A CA 1
ATOM 778 C C . GLU A 1 98 ? 12.712 -1.206 -17.522 1.00 93.19 98 GLU A C 1
ATOM 780 O O . GLU A 1 98 ? 13.239 -1.777 -18.475 1.00 93.19 98 GLU A O 1
ATOM 785 N N . LEU A 1 99 ? 11.442 -1.450 -17.178 1.00 91.31 99 LEU A N 1
ATOM 786 C CA . LEU A 1 99 ? 10.579 -2.360 -17.936 1.00 91.31 99 LEU A CA 1
ATOM 787 C C . LEU A 1 99 ? 10.234 -1.808 -19.322 1.00 91.31 99 LEU A C 1
ATOM 789 O O . LEU A 1 99 ? 10.236 -2.571 -20.290 1.00 91.31 99 LEU A O 1
ATOM 793 N N . ASP A 1 100 ? 9.963 -0.507 -19.420 1.00 90.12 100 ASP A N 1
ATOM 794 C CA . ASP A 1 100 ? 9.705 0.156 -20.696 1.00 90.12 100 ASP A CA 1
ATOM 795 C C . ASP A 1 100 ? 10.944 0.061 -21.602 1.00 90.12 100 ASP A C 1
ATOM 797 O O . ASP A 1 100 ? 10.836 -0.400 -22.738 1.00 90.12 100 ASP A O 1
ATOM 801 N N . ASP A 1 101 ? 12.135 0.386 -21.092 1.00 88.88 101 ASP A N 1
ATOM 802 C CA . ASP A 1 101 ? 13.397 0.313 -21.842 1.00 88.88 101 ASP A CA 1
ATOM 803 C C . ASP A 1 101 ? 13.696 -1.107 -22.345 1.00 88.88 101 ASP A C 1
ATOM 805 O O . ASP A 1 101 ? 14.091 -1.297 -23.500 1.00 88.88 101 ASP A O 1
ATOM 809 N N . LEU A 1 102 ? 13.456 -2.127 -21.513 1.00 86.25 102 LEU A N 1
ATOM 810 C CA . LEU A 1 102 ? 13.572 -3.529 -21.920 1.00 86.25 102 LEU A CA 1
ATOM 811 C C . LEU A 1 102 ? 12.567 -3.881 -23.023 1.00 86.25 102 LEU A C 1
ATOM 813 O O . LEU A 1 102 ? 12.929 -4.548 -23.993 1.00 86.25 102 LEU A O 1
ATOM 817 N N . GLN A 1 103 ? 11.321 -3.419 -22.913 1.00 81.94 103 GLN A N 1
ATOM 818 C CA . GLN A 1 103 ? 10.288 -3.654 -23.919 1.00 81.94 103 GLN A CA 1
ATOM 819 C C . GLN A 1 103 ? 10.638 -2.997 -25.264 1.00 81.94 103 GLN A C 1
ATOM 821 O O . GLN A 1 103 ? 10.454 -3.626 -26.313 1.00 81.94 103 GLN A O 1
ATOM 826 N N . TYR A 1 104 ? 11.170 -1.772 -25.246 1.00 74.25 104 TYR A N 1
ATOM 827 C CA . TYR A 1 104 ? 11.668 -1.092 -26.442 1.00 74.25 104 TYR A CA 1
ATOM 828 C C . TYR A 1 104 ? 12.882 -1.812 -27.035 1.00 74.25 104 TYR A C 1
ATOM 830 O O . TYR A 1 104 ? 12.909 -2.061 -28.240 1.00 74.25 104 TYR A O 1
ATOM 838 N N . GLY A 1 105 ? 13.855 -2.212 -26.212 1.00 71.38 105 GLY A N 1
ATOM 839 C CA . GLY A 1 105 ? 15.032 -2.957 -26.664 1.00 71.38 105 GLY A CA 1
ATOM 840 C C . GLY A 1 105 ? 14.670 -4.285 -27.332 1.00 71.38 105 GLY A C 1
ATOM 841 O O . GLY A 1 105 ? 15.170 -4.595 -28.412 1.00 71.38 105 GLY A O 1
ATOM 842 N N . VAL A 1 106 ? 13.737 -5.040 -26.745 1.00 72.06 106 VAL A N 1
ATOM 843 C CA . VAL A 1 106 ? 13.215 -6.282 -27.335 1.00 72.06 106 VAL A CA 1
ATOM 844 C C . VAL A 1 106 ? 12.514 -6.008 -28.667 1.00 72.06 106 VAL A C 1
ATOM 846 O O . VAL A 1 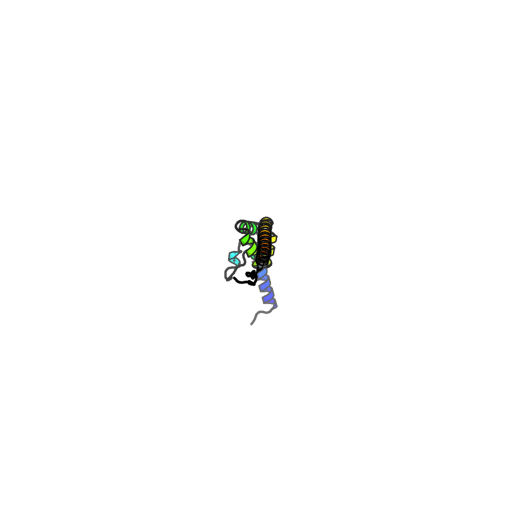106 ? 12.770 -6.716 -29.640 1.00 72.06 106 VAL A O 1
ATOM 849 N N . ALA A 1 107 ? 11.672 -4.975 -28.751 1.00 69.25 107 ALA A N 1
ATOM 850 C CA . ALA A 1 107 ? 10.997 -4.617 -29.998 1.00 69.25 107 ALA A CA 1
ATOM 851 C C . ALA A 1 107 ? 11.994 -4.248 -31.113 1.00 69.25 107 ALA A C 1
ATOM 853 O O . ALA A 1 107 ? 11.853 -4.717 -32.241 1.00 69.25 107 ALA A O 1
ATOM 854 N N . VAL A 1 108 ? 13.036 -3.473 -30.796 1.00 68.75 108 VAL A N 1
ATOM 855 C CA . VAL A 1 108 ? 14.092 -3.095 -31.751 1.00 68.75 108 VAL A CA 1
ATOM 856 C C . VAL A 1 108 ? 14.880 -4.317 -32.235 1.00 68.75 108 VAL A C 1
ATOM 858 O O . VAL A 1 108 ? 15.113 -4.456 -33.436 1.00 68.75 108 VAL A O 1
ATOM 861 N N . LEU A 1 109 ? 15.247 -5.237 -31.336 1.00 68.19 109 LEU A N 1
ATOM 862 C CA . LEU A 1 109 ? 15.951 -6.470 -31.707 1.00 68.19 109 LEU A CA 1
ATOM 863 C C . LEU A 1 109 ? 15.108 -7.362 -32.630 1.00 68.19 109 LEU A C 1
ATOM 865 O O . LEU A 1 109 ? 15.630 -7.891 -33.609 1.00 68.19 109 LEU A O 1
ATOM 869 N N . GLN A 1 110 ? 13.804 -7.488 -32.368 1.00 66.62 110 GLN A N 1
ATOM 870 C CA . GLN A 1 110 ? 12.895 -8.265 -33.220 1.00 66.62 110 GLN A CA 1
ATOM 871 C C . GLN A 1 110 ? 12.742 -7.660 -34.628 1.00 66.62 110 GLN A C 1
ATOM 873 O O . GLN A 1 110 ? 12.696 -8.404 -35.608 1.00 66.62 110 GLN A O 1
ATOM 878 N N . ILE A 1 111 ? 12.709 -6.327 -34.752 1.00 61.59 111 ILE A N 1
ATOM 879 C CA . ILE A 1 111 ? 12.676 -5.641 -36.058 1.00 61.59 111 ILE A CA 1
ATOM 880 C C . ILE A 1 111 ? 13.970 -5.924 -36.844 1.00 61.59 111 ILE A C 1
ATOM 882 O O . ILE A 1 111 ? 13.912 -6.311 -38.011 1.00 61.59 111 ILE A O 1
ATOM 886 N N . SER A 1 112 ? 15.129 -5.833 -36.184 1.00 60.50 112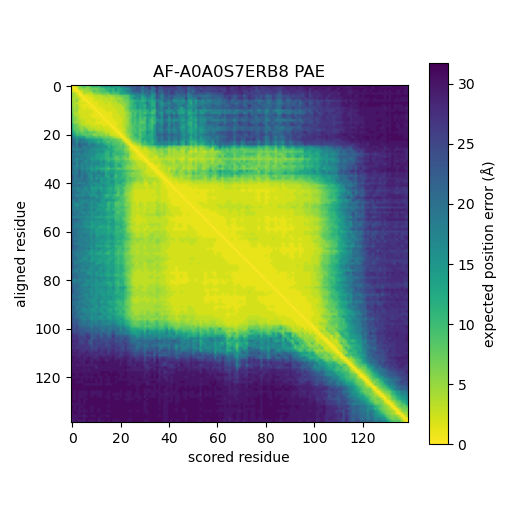 SER A N 1
ATOM 887 C CA . SER A 1 112 ? 16.441 -6.061 -36.807 1.00 60.50 112 SER A CA 1
ATOM 888 C C . SER A 1 112 ? 16.670 -7.519 -37.255 1.00 60.50 112 SER A C 1
ATOM 890 O O . SER A 1 112 ? 17.232 -7.779 -38.326 1.00 60.50 112 SER A O 1
ATOM 892 N N . GLU A 1 113 ? 16.195 -8.501 -36.484 1.00 57.28 113 GLU A N 1
ATOM 893 C CA . GLU A 1 113 ? 16.292 -9.921 -36.852 1.00 57.28 113 GLU A CA 1
ATOM 894 C C . GLU A 1 113 ? 15.382 -10.272 -38.049 1.00 57.28 113 GLU A C 1
ATOM 896 O O . GLU A 1 113 ? 15.762 -11.060 -38.924 1.00 57.28 113 GLU A O 1
ATOM 901 N N . GLY A 1 114 ? 14.207 -9.634 -38.144 1.00 56.41 114 GLY A N 1
ATOM 902 C CA . GLY A 1 114 ? 13.281 -9.777 -39.272 1.00 56.41 114 GLY A CA 1
ATOM 903 C C . GLY A 1 114 ? 13.852 -9.274 -40.603 1.00 56.41 114 GLY A C 1
ATOM 904 O O . GLY A 1 114 ? 13.651 -9.906 -41.643 1.00 56.41 114 GLY A O 1
ATOM 905 N N . GLU A 1 115 ? 14.629 -8.191 -40.579 1.00 55.47 115 GLU A N 1
ATOM 906 C CA . GLU A 1 115 ? 15.264 -7.617 -41.773 1.00 55.47 115 GLU A CA 1
ATOM 907 C C . GLU A 1 115 ? 16.429 -8.478 -42.285 1.00 55.47 115 GLU A C 1
ATOM 909 O O . GLU A 1 115 ? 16.594 -8.647 -43.498 1.00 55.47 115 GLU A O 1
ATOM 914 N N . THR A 1 116 ? 17.170 -9.133 -41.387 1.00 56.84 116 THR A N 1
ATOM 915 C CA . THR A 1 116 ? 18.316 -9.987 -41.752 1.00 56.84 116 THR A CA 1
ATOM 916 C C . THR A 1 116 ? 17.885 -11.266 -42.491 1.00 56.84 116 THR A C 1
ATOM 918 O O . THR A 1 116 ? 18.610 -11.768 -43.351 1.00 56.84 116 THR A O 1
ATOM 921 N N . ARG A 1 117 ? 16.662 -11.769 -42.258 1.00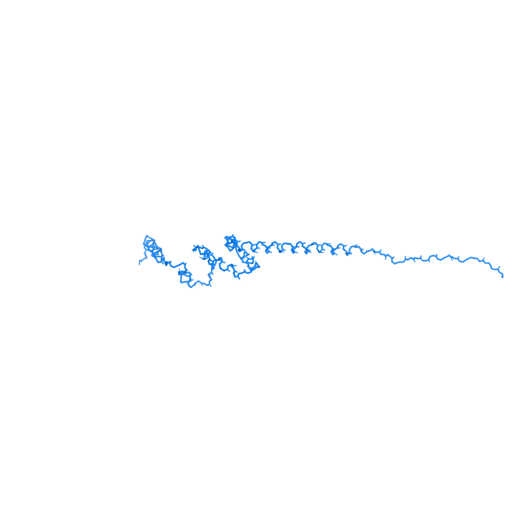 53.94 117 ARG A N 1
ATOM 922 C CA . ARG A 1 117 ? 16.097 -12.911 -43.011 1.00 53.94 117 ARG A CA 1
ATOM 923 C C . ARG A 1 117 ? 15.630 -12.564 -44.429 1.00 53.94 117 ARG A C 1
ATOM 925 O O . ARG A 1 117 ? 15.466 -13.473 -45.241 1.00 53.94 117 ARG A O 1
ATOM 932 N N . SER A 1 118 ? 15.436 -11.283 -44.745 1.00 50.84 118 SER A N 1
ATOM 933 C CA . SER A 1 118 ? 14.983 -10.835 -46.072 1.00 50.84 118 SER A CA 1
ATOM 934 C C . SER A 1 118 ? 16.124 -10.644 -47.085 1.00 50.84 118 SER A C 1
ATOM 936 O O . SER A 1 118 ? 15.878 -10.578 -48.288 1.00 50.84 118 SER A O 1
ATOM 938 N N . ALA A 1 119 ? 17.377 -10.622 -46.616 1.00 53.16 119 ALA A N 1
ATOM 939 C CA . ALA A 1 119 ? 18.559 -10.316 -47.419 1.00 53.16 119 ALA A CA 1
ATOM 940 C C . ALA A 1 119 ? 19.336 -11.553 -47.905 1.00 53.16 119 ALA A C 1
ATOM 942 O O . ALA A 1 119 ? 20.505 -11.427 -48.260 1.00 53.16 119 ALA A O 1
ATOM 943 N N . LEU A 1 120 ? 18.727 -12.746 -47.953 1.00 53.44 120 LEU A N 1
ATOM 944 C CA . LEU A 1 120 ? 19.306 -13.859 -48.714 1.00 53.44 120 LEU A CA 1
ATOM 945 C C . LEU A 1 120 ? 19.051 -13.604 -50.205 1.00 53.44 120 LEU A C 1
ATOM 947 O O . LEU A 1 120 ? 17.909 -13.737 -50.659 1.00 53.44 120 LEU A O 1
ATOM 951 N N . PRO A 1 121 ? 20.077 -13.265 -51.009 1.00 51.62 121 PRO A N 1
ATOM 952 C CA . PRO A 1 121 ? 19.893 -13.175 -52.442 1.00 51.62 121 PRO A CA 1
ATOM 953 C C . PRO A 1 121 ? 19.589 -14.592 -52.920 1.00 51.62 121 PRO A C 1
ATOM 955 O O . PRO A 1 121 ? 20.390 -15.507 -52.710 1.00 51.62 121 PRO A O 1
ATOM 958 N N . LYS A 1 122 ? 18.439 -14.783 -53.571 1.00 58.88 122 LYS A N 1
ATOM 959 C CA . LYS A 1 122 ? 18.151 -15.992 -54.347 1.00 58.88 122 LYS A CA 1
ATOM 960 C C . LYS A 1 122 ? 19.177 -16.069 -55.479 1.00 58.88 122 LYS A C 1
ATOM 962 O O . LYS A 1 122 ? 18.932 -15.585 -56.579 1.00 58.88 122 LYS A O 1
ATOM 967 N N . ARG A 1 123 ? 20.366 -16.608 -55.210 1.00 54.69 123 ARG A N 1
ATOM 968 C CA . ARG A 1 123 ? 21.324 -16.931 -56.263 1.00 54.69 123 ARG A CA 1
ATOM 969 C C . ARG A 1 123 ? 20.852 -18.220 -56.908 1.00 54.69 123 ARG A C 1
ATOM 971 O O . ARG A 1 123 ? 21.017 -19.303 -56.359 1.00 54.69 123 ARG A O 1
ATOM 978 N N . SER A 1 124 ? 20.213 -18.050 -58.057 1.00 55.47 124 SER A N 1
ATOM 979 C CA . SER A 1 124 ? 19.890 -19.094 -59.014 1.00 55.47 124 SER A CA 1
ATOM 980 C C . SER A 1 124 ? 21.136 -19.941 -59.274 1.00 55.47 124 SER A C 1
ATOM 982 O O . SER A 1 124 ? 22.120 -19.459 -59.837 1.00 55.47 124 SER A O 1
ATOM 984 N N . ALA A 1 125 ? 21.117 -21.196 -58.834 1.00 59.56 125 ALA A N 1
ATOM 985 C CA . ALA A 1 125 ? 22.011 -22.195 -59.387 1.00 59.56 125 ALA A CA 1
ATOM 986 C C . ALA A 1 125 ? 21.497 -22.515 -60.792 1.00 59.56 125 ALA A C 1
ATOM 988 O O . ALA A 1 125 ? 20.320 -22.834 -60.933 1.00 59.56 125 ALA A O 1
ATOM 989 N N . LEU A 1 126 ? 22.384 -22.366 -61.780 1.00 51.81 126 LEU A N 1
ATOM 990 C CA . LEU A 1 126 ? 22.440 -22.990 -63.110 1.00 51.81 126 LEU A CA 1
ATOM 991 C C . LEU A 1 126 ? 22.915 -21.953 -64.134 1.00 51.81 126 LEU A C 1
ATOM 993 O O . LEU A 1 126 ? 22.148 -21.161 -64.671 1.00 51.81 126 LEU A O 1
ATOM 997 N N . LYS A 1 127 ? 24.224 -21.966 -64.389 1.00 49.19 127 LYS A N 1
ATOM 998 C CA . LYS A 1 127 ? 24.795 -21.394 -65.604 1.00 49.19 127 LYS A CA 1
ATOM 999 C C . LYS A 1 127 ? 24.859 -22.531 -66.617 1.00 49.19 127 LYS A C 1
ATOM 1001 O O . LYS A 1 127 ? 25.673 -23.438 -66.462 1.00 49.19 127 LYS A O 1
ATOM 1006 N N . GLU A 1 128 ? 23.955 -22.503 -67.589 1.00 51.16 128 GLU A N 1
ATOM 1007 C CA . GLU A 1 128 ? 23.989 -23.381 -68.755 1.00 51.16 128 GLU A CA 1
ATOM 1008 C C . GLU A 1 128 ? 25.297 -23.159 -69.527 1.00 51.16 128 GLU A C 1
ATOM 1010 O O . GLU A 1 128 ? 25.708 -22.025 -69.786 1.00 51.16 128 GLU A O 1
ATOM 1015 N N . TYR A 1 129 ? 25.975 -24.256 -69.856 1.00 48.69 129 TYR A N 1
ATOM 1016 C CA . TYR A 1 129 ? 27.168 -24.269 -70.694 1.00 48.69 129 TYR A CA 1
ATOM 1017 C C . TYR A 1 129 ? 26.737 -24.564 -72.134 1.00 48.69 129 TYR A C 1
ATOM 1019 O O . TYR A 1 129 ? 26.405 -25.703 -72.456 1.00 48.69 129 TYR A O 1
ATOM 1027 N N . SER A 1 130 ? 26.735 -23.552 -73.004 1.00 53.75 130 SER A N 1
ATOM 1028 C CA . SER A 1 130 ? 26.634 -23.746 -74.454 1.00 53.75 130 SER A CA 1
ATOM 1029 C C . SER A 1 130 ? 28.045 -23.898 -75.034 1.00 53.75 130 SER A C 1
ATOM 1031 O O . SER A 1 130 ? 28.735 -22.907 -75.282 1.00 53.75 130 SER A O 1
ATOM 1033 N N . GLY A 1 131 ? 28.502 -25.139 -75.201 1.00 54.22 131 GLY A N 1
ATOM 1034 C CA . GLY A 1 131 ? 29.703 -25.442 -75.984 1.00 54.22 131 GLY A CA 1
ATOM 1035 C C . GLY A 1 131 ? 29.398 -25.396 -77.491 1.00 54.22 131 GLY A C 1
ATOM 1036 O O . GLY A 1 131 ? 28.283 -25.746 -77.883 1.00 54.22 131 GLY A O 1
ATOM 1037 N N . PRO A 1 132 ? 30.338 -24.960 -78.348 1.00 54.38 132 PRO A N 1
ATOM 1038 C CA . PRO A 1 132 ? 30.127 -24.914 -79.792 1.00 54.38 132 PRO A CA 1
ATOM 1039 C C . PRO A 1 132 ? 30.165 -26.317 -80.426 1.00 54.38 132 PRO A C 1
ATOM 1041 O O . PRO A 1 132 ? 31.015 -27.144 -80.103 1.00 54.38 132 PRO A O 1
ATOM 1044 N N . ASN A 1 133 ? 29.216 -26.544 -81.337 1.00 48.59 133 ASN A N 1
ATOM 1045 C CA . ASN A 1 133 ? 29.056 -27.711 -82.213 1.00 48.59 133 ASN A CA 1
ATOM 1046 C C . ASN A 1 133 ? 30.295 -27.907 -83.126 1.00 48.59 133 ASN A C 1
ATOM 1048 O O . ASN A 1 133 ? 30.853 -26.900 -83.570 1.00 48.59 133 ASN A O 1
ATOM 1052 N N . PRO A 1 134 ? 30.725 -29.146 -83.442 1.00 63.62 134 PRO A N 1
ATOM 1053 C CA . PRO A 1 134 ? 31.845 -29.396 -84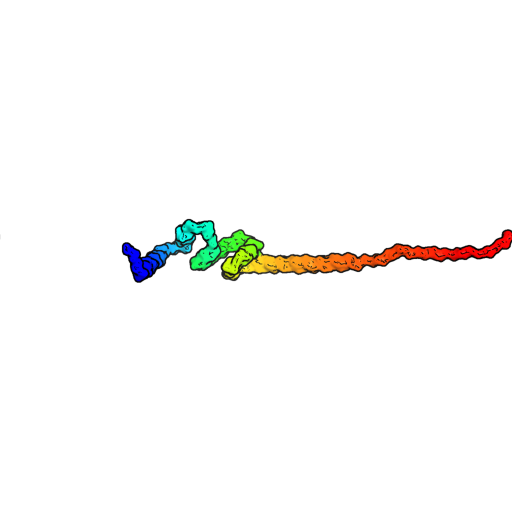.341 1.00 63.62 134 PRO A CA 1
ATOM 1054 C C . PRO A 1 134 ? 31.371 -29.417 -85.802 1.00 63.62 134 PRO A C 1
ATOM 1056 O O . PRO A 1 134 ? 30.301 -29.936 -86.105 1.00 63.62 134 PRO A O 1
ATOM 1059 N N . GLU A 1 135 ? 32.186 -28.893 -86.713 1.00 51.66 135 GLU A N 1
ATOM 1060 C CA . GLU A 1 135 ? 31.994 -28.989 -88.168 1.00 51.66 135 GLU A CA 1
ATOM 1061 C C . GLU A 1 135 ? 33.356 -29.264 -88.849 1.00 51.66 135 GLU A C 1
ATOM 1063 O O . GLU A 1 135 ? 34.401 -29.013 -88.240 1.00 51.66 135 GLU A O 1
ATOM 1068 N N . PRO A 1 136 ? 33.365 -29.876 -90.048 1.00 63.19 136 PRO A N 1
ATOM 1069 C CA . PRO A 1 136 ? 34.140 -31.088 -90.326 1.00 63.19 136 PRO A CA 1
ATOM 1070 C C . PRO A 1 136 ? 35.222 -30.897 -91.409 1.00 63.19 136 PRO A C 1
ATOM 1072 O O . PRO A 1 136 ? 35.415 -29.787 -91.892 1.00 63.19 136 PRO A O 1
ATOM 1075 N N . LEU A 1 137 ? 35.873 -32.015 -91.792 1.00 39.81 137 LEU A N 1
ATOM 1076 C CA . LEU A 1 137 ? 36.530 -32.384 -93.077 1.00 39.81 137 LEU A CA 1
ATOM 1077 C C . LEU A 1 137 ? 37.871 -33.098 -92.782 1.00 39.81 137 LEU A C 1
ATOM 1079 O O . LEU A 1 137 ? 38.790 -32.500 -92.240 1.00 39.81 137 LEU A O 1
ATOM 1083 N N . ALA A 1 138 ? 37.957 -34.429 -92.878 1.00 46.22 138 ALA A N 1
ATOM 1084 C CA . ALA A 1 138 ? 38.101 -35.243 -94.096 1.00 46.22 138 ALA A CA 1
ATOM 1085 C C . ALA A 1 138 ? 39.462 -35.072 -94.803 1.00 46.22 138 ALA A C 1
ATOM 1087 O O . ALA A 1 138 ? 39.602 -34.207 -95.660 1.00 46.22 138 ALA A O 1
ATOM 1088 N N . THR A 1 139 ? 40.449 -35.915 -94.480 1.00 44.56 139 THR A N 1
ATOM 1089 C CA . THR A 1 139 ? 41.087 -36.918 -95.371 1.00 44.56 139 THR A CA 1
ATOM 1090 C C . THR A 1 139 ? 42.083 -37.764 -94.586 1.00 44.56 139 THR A C 1
ATOM 1092 O O . THR A 1 139 ? 42.700 -37.221 -93.644 1.00 44.56 139 THR A O 1
#

Nearest PDB structures (foldseek):
  8fgw-assembly1_E  TM=3.166E-01  e=3.686E+00  Homo sapiens

Organism: NCBI:txid188132

Foldseek 3Di:
DDDDPVVVVVVVVVVVVVVVVPPDPDLCPCVDVVCPPPPDDDPLVSCVVSVVLVVVLVVLVPDALVRLLVQLVPDVVSVVSQVVRPVSVVRVVVVVVVVVVVVVVVVVVVVVVVVVVVPPPPPDPDDDDDDDDDDDDDD

Solvent-accessible surface area (backbone atoms only — not comparable to full-atom values): 8626 Å² total; per-residue (Å²): 135,82,83,52,73,72,55,54,53,50,50,53,51,50,51,54,50,51,61,60,67,68,59,58,91,49,94,68,58,56,61,57,74,73,45,64,90,56,93,73,79,67,61,69,61,53,34,56,77,67,69,39,57,70,58,52,48,55,56,47,70,75,46,55,39,68,55,46,42,56,48,36,70,74,38,72,72,46,30,54,57,41,59,72,34,65,71,49,33,49,43,23,49,52,46,50,50,53,51,49,53,50,53,51,51,52,53,52,52,54,55,54,56,58,55,62,70,70,69,66,76,87,75,79,88,78,82,84,83,86,76,86,84,89,84,91,84,92,132

Mean predicted aligned error: 15.48 Å

pLDDT: mean 81.0, std 17.22, range [39.81, 98.19]

InterPro domains:
  IPR001810 F-box domain [PF12937] (54-85)
  IPR036047 F-box-like domain superfamily [SSF81383] (52-86)
  IPR047147 F-box only protein 5/43 [PTHR15493] (20-127)

Secondary structure (DSSP, 8-state):
-PPPHHHHHHHHHHHHHHHHHT--SSTTTTSSGGGTT-S---HHHHHHHTT-HHHHHHHHHTS-HHHHHHHHHH-HHHHHHHHHSHHHHHHHHHHHHHHHHHHHHHHHHHHHHHHHTT------------PPPP-----

Radius of gyration: 37.31 Å; Cα contacts (8 Å, |Δi|>4): 56; chains: 1; bounding box: 85×46×119 Å